Protein AF-A0AAJ7NF64-F1 (afdb_monomer)

InterPro domains:
  IPR002087 Anti-proliferative protein [PF07742] (1-116)
  IPR002087 Anti-proliferative protein [PR00310] (7-31)
  IPR002087 Anti-proliferative protein [PR00310] (32-61)
  IPR002087 Anti-proliferative protein [PR00310] (62-91)
  IPR002087 Anti-proliferative protein [PR00310] (92-121)
  IPR002087 Anti-proliferative protein [SM00099] (1-109)
  IPR033332 BTG family [PTHR22978] (1-142)
  IPR036054 BTG-like domain superfamily [G3DSA:3.90.640.90] (1-124)
  IPR036054 BTG-like domain superfamily [SSF160696] (1-117)

pLDDT: mean 84.75, std 19.53, range [39.59, 98.81]

Organism: NCBI:txid156304

Sequence (163 aa):
MRLEIVSAADFLVHLLRLQTGQLSERQLEMFKSS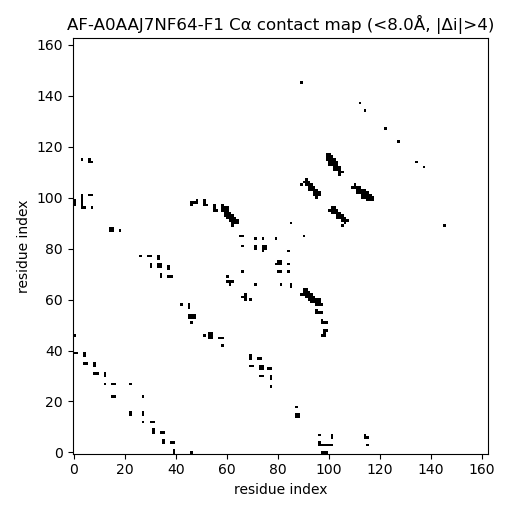LTEVLRHRYRDHWFPDRPNRGSGYRCIRINGKMDPVIAQAGANVGLLPTVLHSLFPSELTMWIDPAEVSYRIGENGSICVLYERTNEPEPEEQQQQQQQQQQQQFESCKDSLLLEHSQFSEQIAAFVSS

Structure (mmCIF, N/CA/C/O backbone):
data_AF-A0AAJ7NF64-F1
#
_entry.id   AF-A0AAJ7NF64-F1
#
loop_
_atom_site.group_PDB
_atom_site.id
_atom_site.type_symbol
_atom_site.label_atom_id
_atom_site.label_alt_id
_atom_site.label_comp_id
_atom_site.label_asym_id
_atom_site.label_entity_id
_atom_site.label_seq_id
_atom_site.pdbx_PDB_ins_code
_atom_site.Cartn_x
_atom_site.Cartn_y
_atom_site.Cartn_z
_atom_site.occupancy
_atom_site.B_iso_or_equiv
_atom_site.auth_seq_id
_atom_site.auth_comp_id
_atom_site.auth_asym_id
_atom_site.auth_atom_id
_atom_site.pdbx_PDB_model_num
ATOM 1 N N . MET A 1 1 ? 11.620 -5.396 -7.713 1.00 95.69 1 MET A N 1
ATOM 2 C CA . MET A 1 1 ? 10.481 -5.952 -6.951 1.00 95.69 1 MET A CA 1
ATOM 3 C C . MET A 1 1 ? 10.593 -5.716 -5.450 1.00 95.69 1 MET A C 1
ATOM 5 O O . MET A 1 1 ? 9.614 -5.287 -4.862 1.00 95.69 1 MET A O 1
ATOM 9 N N . ARG A 1 2 ? 11.727 -6.033 -4.794 1.00 96.81 2 ARG A N 1
ATOM 10 C CA . ARG A 1 2 ? 11.830 -5.931 -3.324 1.00 96.81 2 ARG A CA 1
ATOM 11 C C . ARG A 1 2 ? 11.581 -4.512 -2.802 1.00 96.81 2 ARG A C 1
ATOM 13 O O . ARG A 1 2 ? 10.795 -4.371 -1.878 1.00 96.81 2 ARG A O 1
ATOM 20 N N . LEU A 1 3 ? 12.261 -3.507 -3.357 1.00 97.44 3 LEU A N 1
ATOM 21 C CA . LEU A 1 3 ? 12.137 -2.123 -2.886 1.00 97.44 3 LEU A CA 1
ATOM 22 C C . LEU A 1 3 ? 10.717 -1.602 -3.110 1.00 97.44 3 LEU A C 1
ATOM 24 O O . LEU A 1 3 ? 10.118 -1.070 -2.191 1.00 97.44 3 LEU A O 1
ATOM 28 N N . GLU A 1 4 ? 10.149 -1.888 -4.278 1.00 98.56 4 GLU A N 1
ATOM 29 C CA . GLU A 1 4 ? 8.793 -1.504 -4.664 1.00 98.56 4 GLU A CA 1
ATOM 30 C C . GLU A 1 4 ? 7.742 -2.092 -3.701 1.00 98.56 4 GLU A C 1
ATOM 32 O O . GLU A 1 4 ? 6.881 -1.378 -3.194 1.00 98.56 4 GLU A O 1
ATOM 37 N N . ILE A 1 5 ? 7.851 -3.386 -3.370 1.00 98.62 5 ILE A N 1
ATOM 38 C CA . ILE A 1 5 ? 6.957 -4.032 -2.396 1.00 98.62 5 ILE A CA 1
ATOM 39 C C . ILE A 1 5 ? 7.124 -3.433 -0.996 1.00 98.62 5 ILE A C 1
ATOM 41 O O . ILE A 1 5 ? 6.126 -3.199 -0.319 1.00 98.62 5 ILE A O 1
ATOM 45 N N . VAL A 1 6 ? 8.363 -3.207 -0.547 1.00 98.06 6 VAL A N 1
ATOM 46 C CA . VAL A 1 6 ? 8.623 -2.661 0.793 1.00 98.06 6 VAL A CA 1
ATOM 47 C C . VAL A 1 6 ? 8.071 -1.242 0.909 1.00 98.06 6 VAL A C 1
ATOM 49 O O . VAL A 1 6 ? 7.350 -0.975 1.863 1.00 98.06 6 VAL A O 1
ATOM 52 N N . SER A 1 7 ? 8.313 -0.376 -0.081 1.00 98.19 7 SER A N 1
ATOM 53 C CA . SER A 1 7 ? 7.762 0.983 -0.123 1.00 98.19 7 SER A CA 1
ATOM 54 C C . SER A 1 7 ? 6.233 0.979 -0.065 1.00 98.19 7 SER A C 1
ATOM 56 O O . SER A 1 7 ? 5.647 1.701 0.740 1.00 98.19 7 SER A O 1
ATOM 58 N N . ALA A 1 8 ? 5.578 0.119 -0.852 1.00 98.69 8 ALA A N 1
ATOM 59 C CA . ALA A 1 8 ? 4.124 -0.032 -0.824 1.00 98.69 8 ALA A CA 1
ATOM 60 C C . ALA A 1 8 ? 3.605 -0.506 0.546 1.00 98.69 8 ALA A C 1
ATOM 62 O O . ALA A 1 8 ? 2.649 0.058 1.083 1.00 98.69 8 ALA A O 1
ATOM 63 N N . ALA A 1 9 ? 4.240 -1.526 1.133 1.00 98.62 9 ALA A N 1
ATOM 64 C CA . ALA A 1 9 ? 3.855 -2.055 2.439 1.00 98.62 9 ALA A CA 1
ATOM 65 C C . ALA A 1 9 ? 4.051 -1.019 3.556 1.00 98.62 9 ALA A C 1
ATOM 67 O O . ALA A 1 9 ? 3.185 -0.888 4.419 1.00 98.62 9 ALA A O 1
ATOM 68 N N . ASP A 1 10 ? 5.146 -0.258 3.518 1.00 98.25 10 ASP A N 1
ATOM 69 C CA . ASP A 1 10 ? 5.418 0.824 4.465 1.00 98.25 10 ASP A CA 1
ATOM 70 C C . ASP A 1 10 ? 4.372 1.933 4.391 1.00 98.25 10 ASP A C 1
ATOM 72 O O . ASP A 1 10 ? 3.862 2.362 5.425 1.00 98.25 10 ASP A O 1
ATOM 76 N N . PHE A 1 11 ? 3.987 2.347 3.184 1.00 98.56 11 PHE A N 1
ATOM 77 C CA . PHE A 1 11 ? 2.929 3.336 3.005 1.00 98.56 11 PHE A CA 1
ATOM 78 C C . PHE A 1 11 ? 1.578 2.840 3.532 1.00 98.56 11 PHE A C 1
ATOM 80 O O . PHE A 1 11 ? 0.901 3.556 4.267 1.00 98.56 11 PHE A O 1
ATOM 87 N N . LEU A 1 12 ? 1.193 1.597 3.229 1.00 98.50 12 LEU A N 1
ATOM 88 C CA . LEU A 1 12 ? -0.067 1.027 3.719 1.00 98.50 12 LEU A CA 1
ATOM 89 C C . LEU A 1 12 ? -0.085 0.900 5.251 1.00 98.50 12 LEU A C 1
ATOM 91 O O . LEU A 1 12 ? -1.091 1.206 5.886 1.00 98.50 12 LEU A O 1
ATOM 95 N N . VAL A 1 13 ? 1.033 0.501 5.860 1.00 98.00 13 VAL A N 1
ATOM 96 C CA . VAL A 1 13 ? 1.191 0.471 7.324 1.00 98.00 13 VAL A CA 1
ATOM 97 C C . VAL A 1 13 ? 1.140 1.875 7.911 1.00 98.00 13 VAL A C 1
ATOM 99 O O . VAL A 1 13 ? 0.552 2.072 8.972 1.00 98.00 13 VAL A O 1
ATOM 102 N N . HIS A 1 14 ? 1.720 2.860 7.227 1.00 96.75 14 HIS A N 1
ATOM 103 C CA . HIS A 1 14 ? 1.649 4.248 7.650 1.00 96.75 14 HIS A CA 1
ATOM 104 C C . HIS A 1 14 ? 0.201 4.758 7.660 1.00 96.75 14 HIS A C 1
ATOM 106 O O . HIS A 1 14 ? -0.205 5.354 8.654 1.00 96.75 14 HIS A O 1
ATOM 112 N N . LEU A 1 15 ? -0.604 4.463 6.630 1.00 96.38 15 LEU A N 1
ATOM 113 C CA . LEU A 1 15 ? -2.035 4.803 6.622 1.00 96.38 15 LEU A CA 1
ATOM 114 C C . LEU A 1 15 ? -2.773 4.204 7.828 1.00 96.38 15 LEU A C 1
ATOM 116 O O . LEU A 1 15 ? -3.542 4.900 8.486 1.00 96.38 15 LEU A O 1
ATOM 120 N N . LEU A 1 16 ? -2.491 2.941 8.166 1.00 96.00 16 LEU A N 1
ATOM 121 C CA . LEU A 1 16 ? -3.058 2.301 9.356 1.00 96.00 16 LEU A CA 1
ATOM 122 C C . LEU A 1 16 ? -2.581 2.956 10.659 1.00 96.00 16 LEU A C 1
ATOM 124 O O . LEU A 1 16 ? -3.360 3.088 11.598 1.00 96.00 16 LEU A O 1
ATOM 128 N N . ARG A 1 17 ? -1.316 3.390 10.721 1.00 94.94 17 ARG A N 1
ATOM 129 C CA . ARG A 1 17 ? -0.746 4.077 11.889 1.00 94.94 17 ARG A CA 1
ATOM 130 C C . ARG A 1 17 ? -1.394 5.444 12.135 1.00 94.94 17 ARG A C 1
ATOM 132 O O . ARG A 1 17 ? -1.520 5.843 13.290 1.00 94.94 17 ARG A O 1
ATOM 139 N N . LEU A 1 18 ? -1.822 6.148 11.082 1.00 92.56 18 LEU A N 1
ATOM 140 C CA . LEU A 1 18 ? -2.543 7.423 11.211 1.00 92.56 18 LEU A CA 1
ATOM 141 C C . LEU A 1 18 ? -3.896 7.266 11.927 1.00 92.56 18 LEU A C 1
ATOM 143 O O . LEU A 1 18 ? -4.370 8.216 12.549 1.00 92.56 18 LEU A O 1
ATOM 147 N N . GLN A 1 19 ? -4.487 6.067 11.912 1.00 89.38 19 GLN A N 1
ATOM 148 C CA . GLN A 1 19 ? -5.708 5.750 12.654 1.00 89.38 19 GLN A CA 1
ATOM 149 C C . GLN A 1 19 ? -5.383 5.483 14.129 1.00 89.38 19 GLN A C 1
ATOM 151 O O . GLN A 1 19 ? -5.276 4.342 14.593 1.00 89.38 19 GLN A O 1
ATOM 156 N N . THR A 1 20 ? -5.168 6.575 14.864 1.00 78.25 20 THR A N 1
ATOM 157 C CA . THR A 1 20 ? -4.660 6.544 16.242 1.00 78.25 20 THR A CA 1
ATOM 158 C C . THR A 1 20 ? -5.458 5.608 17.160 1.00 78.25 20 THR A C 1
ATOM 160 O O . THR A 1 20 ? -6.688 5.618 17.200 1.00 78.25 20 THR A O 1
ATOM 163 N N . GLY A 1 21 ? -4.734 4.768 17.907 1.00 80.44 21 GLY A N 1
ATOM 164 C CA . GLY A 1 21 ? -5.299 3.873 18.923 1.00 80.44 21 GLY A CA 1
ATOM 165 C C . GLY A 1 21 ? -5.963 2.591 18.406 1.00 80.44 21 GLY A C 1
ATOM 166 O O . GLY A 1 21 ? -6.392 1.786 19.229 1.00 80.44 21 GLY A O 1
ATOM 167 N N . GLN A 1 22 ? -6.030 2.365 17.089 1.00 91.19 22 GLN A N 1
ATOM 168 C CA . GLN A 1 22 ? -6.742 1.208 16.523 1.00 91.19 22 GLN A CA 1
ATOM 169 C C . GLN A 1 22 ? -5.883 -0.060 16.442 1.00 91.19 22 GLN A C 1
ATOM 171 O O . GLN A 1 22 ? -6.377 -1.158 16.693 1.00 91.19 22 GLN A O 1
ATOM 176 N N . LEU A 1 23 ? -4.591 0.075 16.121 1.00 95.00 23 LEU A N 1
ATOM 177 C CA . LEU A 1 23 ? -3.644 -1.039 16.016 1.00 95.00 23 LEU A CA 1
ATOM 178 C C . LEU A 1 23 ? -2.362 -0.739 16.801 1.00 95.00 23 LEU A C 1
ATOM 180 O O . LEU A 1 23 ? -1.851 0.377 16.783 1.00 95.00 23 LEU A O 1
ATOM 184 N N . SER A 1 24 ? -1.819 -1.752 17.476 1.00 96.12 24 SER A N 1
ATOM 185 C CA . SER A 1 24 ? -0.511 -1.659 18.139 1.00 96.12 24 SER A CA 1
ATOM 186 C C . SER A 1 24 ? 0.646 -1.731 17.137 1.00 96.12 24 SER A C 1
ATOM 188 O O . SER A 1 24 ? 0.531 -2.381 16.099 1.00 96.12 24 SER A O 1
ATOM 190 N N . GLU A 1 25 ? 1.812 -1.178 17.488 1.00 96.00 25 GLU A N 1
ATOM 191 C CA . GLU A 1 25 ? 3.028 -1.278 16.655 1.00 96.00 25 GLU A CA 1
ATOM 192 C C . GLU A 1 25 ? 3.407 -2.730 16.332 1.00 96.00 25 GLU A C 1
ATOM 194 O O . GLU A 1 25 ? 3.831 -3.043 15.223 1.00 96.00 25 GLU A O 1
ATOM 199 N N . ARG A 1 26 ? 3.164 -3.659 17.265 1.00 97.62 26 ARG A N 1
ATOM 200 C CA . ARG A 1 26 ? 3.365 -5.090 17.010 1.00 97.62 26 ARG A CA 1
ATOM 201 C C . ARG A 1 26 ? 2.420 -5.618 15.927 1.00 97.62 26 ARG A C 1
ATOM 203 O O . ARG A 1 26 ? 2.851 -6.403 15.090 1.00 97.62 26 ARG A O 1
ATOM 210 N N . GLN A 1 27 ? 1.143 -5.231 15.942 1.00 97.69 27 GLN A N 1
ATOM 211 C CA . GLN A 1 27 ? 0.187 -5.628 14.900 1.00 97.69 27 GLN A CA 1
ATOM 212 C C . GLN A 1 27 ? 0.553 -5.022 13.545 1.00 97.69 27 GLN A C 1
ATOM 214 O O . GLN A 1 27 ? 0.482 -5.730 12.544 1.00 97.69 27 GLN A O 1
ATOM 219 N N . LEU A 1 28 ? 0.988 -3.760 13.525 1.00 98.06 28 LEU A N 1
ATOM 220 C CA . LEU A 1 28 ? 1.458 -3.084 12.316 1.00 98.06 28 LEU A CA 1
ATOM 221 C C . LEU A 1 28 ? 2.672 -3.799 11.705 1.00 98.06 28 LEU A C 1
ATOM 223 O O . LEU A 1 28 ? 2.666 -4.083 10.509 1.00 98.06 28 LEU A O 1
ATOM 227 N N . GLU A 1 29 ? 3.662 -4.176 12.517 1.00 98.31 29 GLU A N 1
ATOM 228 C CA . GLU A 1 29 ? 4.849 -4.898 12.041 1.00 98.31 29 GLU A CA 1
ATOM 229 C C . GLU A 1 29 ? 4.510 -6.313 11.543 1.00 98.31 29 GLU A C 1
ATOM 231 O O . GLU A 1 29 ? 4.963 -6.738 10.477 1.00 98.31 29 GLU A O 1
ATOM 236 N N . MET A 1 30 ? 3.651 -7.044 12.266 1.00 98.62 30 MET A N 1
ATOM 237 C CA . MET A 1 30 ? 3.175 -8.356 11.810 1.00 98.62 30 MET A CA 1
ATOM 238 C C . MET A 1 30 ? 2.426 -8.239 10.477 1.00 98.62 30 MET A C 1
ATOM 240 O O . MET A 1 30 ? 2.683 -9.018 9.556 1.00 98.62 30 MET A O 1
ATOM 244 N N . PHE A 1 31 ? 1.534 -7.253 10.349 1.00 98.62 31 PHE A N 1
ATOM 245 C CA . PHE A 1 31 ? 0.803 -6.990 9.113 1.00 98.62 31 PHE A CA 1
ATOM 246 C C . PHE A 1 31 ? 1.748 -6.626 7.961 1.00 98.62 31 PHE A C 1
ATOM 248 O O . PHE A 1 31 ? 1.623 -7.210 6.886 1.00 98.62 31 PHE A O 1
ATOM 255 N N . LYS A 1 32 ? 2.735 -5.748 8.190 1.00 98.69 32 LYS A N 1
ATOM 256 C CA . LYS A 1 32 ? 3.766 -5.383 7.203 1.00 98.69 32 LYS A CA 1
ATOM 257 C C . LYS A 1 32 ? 4.489 -6.613 6.657 1.00 98.69 32 LYS A C 1
ATOM 259 O O . LYS A 1 32 ? 4.617 -6.778 5.440 1.00 98.69 32 LYS A O 1
ATOM 264 N N . SER A 1 33 ? 4.949 -7.477 7.560 1.00 98.75 33 SER A N 1
ATOM 265 C CA . SER A 1 33 ? 5.669 -8.706 7.220 1.00 98.75 33 SER A CA 1
ATOM 266 C C . SER A 1 33 ? 4.791 -9.661 6.403 1.00 98.75 33 SER A C 1
ATOM 268 O O . SER A 1 33 ? 5.190 -10.115 5.328 1.00 98.75 33 SER A O 1
ATOM 270 N N . SER A 1 34 ? 3.549 -9.878 6.848 1.00 98.81 34 SER A N 1
ATOM 271 C CA . SER A 1 34 ? 2.557 -10.694 6.140 1.00 98.81 34 SER A CA 1
ATOM 272 C C . SER A 1 34 ? 2.253 -10.154 4.737 1.00 98.81 34 SER A C 1
ATOM 274 O O . SER A 1 34 ? 2.324 -10.894 3.755 1.00 98.81 34 SER A O 1
ATOM 276 N N . LEU A 1 35 ? 1.984 -8.851 4.617 1.00 98.81 35 LEU A N 1
ATOM 277 C CA . LEU A 1 35 ? 1.675 -8.191 3.350 1.00 98.81 35 LEU A CA 1
ATOM 278 C C . LEU A 1 35 ? 2.834 -8.298 2.355 1.00 98.81 35 LEU A C 1
ATOM 280 O O . LEU A 1 35 ? 2.621 -8.640 1.191 1.00 98.81 35 LEU A O 1
ATOM 284 N N . THR A 1 36 ? 4.061 -8.074 2.826 1.00 98.75 36 THR A N 1
ATOM 285 C CA . THR A 1 36 ? 5.277 -8.208 2.013 1.00 98.75 36 THR A CA 1
ATOM 286 C C . THR A 1 36 ? 5.392 -9.610 1.414 1.00 98.75 36 THR A C 1
ATOM 288 O O . THR A 1 36 ? 5.676 -9.750 0.222 1.00 98.75 36 THR A O 1
ATOM 291 N N . GLU A 1 37 ? 5.135 -10.656 2.205 1.00 98.75 37 GLU A N 1
ATOM 292 C CA . GLU A 1 37 ? 5.226 -12.040 1.733 1.00 98.75 37 GLU A CA 1
ATOM 293 C C . GLU A 1 37 ? 4.101 -12.402 0.752 1.00 98.75 37 GLU A C 1
ATOM 295 O O . GLU A 1 37 ? 4.369 -13.008 -0.290 1.00 98.75 37 GLU A O 1
ATOM 300 N N . VAL A 1 38 ? 2.859 -11.976 1.023 1.00 98.81 38 VAL A N 1
ATOM 301 C CA . VAL A 1 38 ? 1.723 -12.199 0.110 1.00 98.81 38 VAL A CA 1
ATOM 302 C C . VAL A 1 38 ? 1.979 -11.531 -1.245 1.00 98.81 38 VAL A C 1
ATOM 304 O O . VAL A 1 38 ? 1.812 -12.174 -2.286 1.00 98.81 38 VAL A O 1
ATOM 307 N N . LEU A 1 39 ? 2.443 -10.277 -1.253 1.00 98.75 39 LEU A N 1
ATOM 308 C CA . LEU A 1 39 ? 2.792 -9.547 -2.477 1.00 98.75 39 LEU A CA 1
ATOM 309 C C . LEU A 1 39 ? 3.926 -10.239 -3.239 1.00 98.75 39 LEU A C 1
ATOM 311 O O . LEU A 1 39 ? 3.815 -10.481 -4.443 1.00 98.75 39 LEU A O 1
ATOM 315 N N . ARG A 1 40 ? 4.998 -10.624 -2.532 1.00 98.56 40 ARG A N 1
ATOM 316 C CA . ARG A 1 40 ? 6.157 -11.312 -3.120 1.00 98.56 40 ARG A CA 1
ATOM 317 C C . ARG A 1 40 ? 5.750 -12.612 -3.804 1.00 98.56 40 ARG A C 1
ATOM 319 O O . ARG A 1 40 ? 6.248 -12.913 -4.889 1.00 98.56 40 ARG A O 1
ATOM 326 N N . HIS A 1 41 ? 4.862 -13.384 -3.181 1.00 98.50 41 HIS A N 1
ATOM 327 C CA . HIS A 1 41 ? 4.350 -14.614 -3.771 1.00 98.50 41 HIS A CA 1
ATOM 328 C C . HIS A 1 41 ? 3.466 -14.322 -4.986 1.00 98.50 41 HIS A C 1
ATOM 330 O O . HIS A 1 41 ? 3.680 -14.896 -6.054 1.00 98.50 41 HIS A O 1
ATOM 336 N N . ARG A 1 42 ? 2.510 -13.396 -4.849 1.00 98.31 42 ARG A N 1
ATOM 337 C CA . ARG A 1 42 ? 1.529 -13.087 -5.893 1.00 98.31 42 ARG A CA 1
ATOM 338 C C . ARG A 1 42 ? 2.165 -12.532 -7.168 1.00 98.31 42 ARG A C 1
ATOM 340 O O . ARG A 1 42 ? 1.670 -12.822 -8.258 1.00 98.31 42 ARG A O 1
ATOM 347 N N . TYR A 1 43 ? 3.232 -11.740 -7.045 1.00 98.50 43 TYR A N 1
ATOM 348 C CA . TYR A 1 43 ? 3.840 -11.029 -8.177 1.00 98.50 43 TYR A CA 1
ATOM 349 C C . TYR A 1 43 ? 4.923 -11.823 -8.902 1.00 98.50 43 TYR A C 1
ATOM 351 O O . TYR A 1 43 ? 5.326 -11.408 -9.984 1.00 98.50 43 TYR A O 1
ATOM 359 N N . ARG A 1 44 ? 5.356 -12.970 -8.359 1.00 97.44 44 ARG A N 1
ATOM 360 C CA . ARG A 1 44 ? 6.486 -13.768 -8.864 1.00 97.44 44 ARG A CA 1
ATOM 361 C C . ARG A 1 44 ? 6.473 -13.970 -10.383 1.00 97.44 44 ARG A C 1
ATOM 363 O O . ARG A 1 44 ? 7.462 -13.659 -11.034 1.00 97.44 44 ARG A O 1
ATOM 370 N N . ASP A 1 45 ? 5.347 -14.424 -10.931 1.00 97.88 45 ASP A N 1
ATOM 371 C CA . ASP A 1 45 ? 5.208 -14.734 -12.365 1.00 97.88 45 ASP A CA 1
ATOM 372 C C . ASP A 1 45 ? 4.572 -13.587 -13.172 1.00 97.88 45 ASP A C 1
ATOM 374 O O . ASP A 1 45 ? 4.289 -13.709 -14.363 1.00 97.88 45 ASP A O 1
ATOM 378 N N . HIS A 1 46 ? 4.344 -12.452 -12.512 1.00 98.38 46 HIS A N 1
ATOM 379 C CA . HIS A 1 46 ? 3.691 -11.272 -13.067 1.00 98.38 46 HIS A CA 1
ATOM 380 C C . HIS A 1 46 ? 4.569 -10.031 -12.906 1.00 98.38 46 HIS A C 1
ATOM 382 O O . HIS A 1 46 ? 4.040 -8.930 -12.810 1.00 98.38 46 HIS A O 1
ATOM 388 N N . TRP A 1 47 ? 5.895 -10.184 -12.861 1.00 98.50 47 TRP A N 1
ATOM 389 C CA . TRP A 1 47 ? 6.850 -9.085 -12.723 1.00 98.50 47 TRP A CA 1
ATOM 390 C C . TRP A 1 47 ? 7.757 -9.012 -13.954 1.00 98.50 47 TRP A C 1
ATOM 392 O O . TRP A 1 47 ? 8.575 -9.901 -14.177 1.00 98.50 47 TRP A O 1
ATOM 402 N N . PHE A 1 48 ? 7.625 -7.952 -14.757 1.00 98.00 48 PHE A N 1
ATOM 403 C CA . PHE A 1 48 ? 8.330 -7.814 -16.040 1.00 98.00 48 PHE A CA 1
ATOM 404 C C . PHE A 1 48 ? 9.151 -6.513 -16.074 1.00 98.00 48 PHE A C 1
ATOM 406 O O . PHE A 1 48 ? 8.636 -5.501 -16.543 1.00 98.00 48 PHE A O 1
ATOM 413 N N . PRO A 1 49 ? 10.411 -6.506 -15.591 1.00 96.50 49 PRO A N 1
ATOM 414 C CA . PRO A 1 49 ? 11.239 -5.296 -15.542 1.00 96.50 49 PRO A CA 1
ATOM 415 C C . PRO A 1 49 ? 11.389 -4.577 -16.886 1.00 96.50 49 PRO A C 1
ATOM 417 O O . PRO A 1 49 ? 11.304 -3.357 -16.928 1.00 96.50 49 PRO A O 1
ATOM 420 N N . ASP A 1 50 ? 11.514 -5.327 -17.983 1.00 96.88 50 ASP A N 1
ATOM 421 C CA . ASP A 1 50 ? 11.672 -4.755 -19.329 1.00 96.88 50 ASP A CA 1
ATOM 422 C C . ASP A 1 50 ? 10.366 -4.180 -19.904 1.00 96.88 50 ASP A C 1
ATOM 424 O O . ASP A 1 50 ? 10.364 -3.515 -20.938 1.00 96.88 50 ASP A O 1
ATOM 428 N N . ARG A 1 51 ? 9.221 -4.485 -19.278 1.00 97.31 51 ARG A N 1
ATOM 429 C CA . ARG A 1 51 ? 7.894 -3.991 -19.671 1.00 97.31 51 ARG A CA 1
ATOM 430 C C . ARG A 1 51 ? 7.078 -3.669 -18.413 1.00 97.31 51 ARG A C 1
ATOM 432 O O . ARG A 1 51 ? 6.143 -4.422 -18.125 1.00 97.31 51 ARG A O 1
ATOM 439 N N . PRO A 1 52 ? 7.387 -2.580 -17.681 1.00 97.12 52 PRO A N 1
ATOM 440 C CA . PRO A 1 52 ? 6.794 -2.302 -16.369 1.00 97.12 52 PRO A CA 1
ATOM 441 C C . PRO A 1 52 ? 5.262 -2.347 -16.358 1.00 97.12 52 PRO A C 1
ATOM 443 O O . PRO A 1 52 ? 4.661 -3.008 -15.513 1.00 97.12 52 PRO A O 1
ATOM 446 N N . ASN A 1 53 ? 4.629 -1.786 -17.391 1.00 96.75 53 ASN A N 1
ATOM 447 C CA . ASN A 1 53 ? 3.169 -1.743 -17.530 1.00 96.75 53 ASN A CA 1
ATOM 448 C C . ASN A 1 53 ? 2.523 -3.128 -17.737 1.00 96.75 53 ASN A C 1
ATOM 450 O O . ASN A 1 53 ? 1.327 -3.311 -17.490 1.00 96.75 53 ASN A O 1
ATOM 454 N N . ARG A 1 54 ? 3.280 -4.141 -18.184 1.00 98.19 54 ARG A N 1
ATOM 455 C CA . ARG A 1 54 ? 2.749 -5.497 -18.368 1.00 98.19 54 ARG A CA 1
ATOM 456 C C . ARG A 1 54 ? 2.384 -6.073 -17.002 1.00 98.19 54 ARG A C 1
ATOM 458 O O . ARG A 1 54 ? 3.239 -6.247 -16.140 1.00 98.19 54 ARG A O 1
ATOM 465 N N . GLY A 1 55 ? 1.109 -6.407 -16.820 1.00 98.25 55 GLY A N 1
ATOM 466 C CA . GLY A 1 55 ? 0.603 -6.965 -15.565 1.00 98.25 55 GLY A CA 1
ATOM 467 C C . GLY A 1 55 ? 0.354 -5.939 -14.454 1.00 98.25 55 GLY A C 1
ATOM 468 O O . GLY A 1 55 ? -0.010 -6.360 -13.362 1.00 98.25 55 GLY A O 1
ATOM 469 N N . SER A 1 56 ? 0.483 -4.631 -14.715 1.00 98.50 56 SER A N 1
ATOM 470 C CA . SER A 1 56 ? 0.224 -3.582 -13.712 1.00 98.50 56 SER A CA 1
ATOM 471 C C . SER A 1 56 ? -1.179 -3.704 -13.100 1.00 98.50 56 SER A C 1
ATOM 473 O O . SER A 1 56 ? -1.321 -3.797 -11.887 1.00 98.50 56 SER A O 1
ATOM 475 N N . GLY A 1 57 ? -2.220 -3.908 -13.919 1.00 98.38 57 GLY A N 1
ATOM 476 C CA . GLY A 1 57 ? -3.584 -4.137 -13.415 1.00 98.38 57 GLY A CA 1
ATOM 477 C C . GLY A 1 57 ? -3.748 -5.377 -12.518 1.00 98.38 57 GLY A C 1
ATOM 478 O O . GLY A 1 57 ? -4.596 -5.378 -11.636 1.00 98.38 57 GLY A O 1
ATOM 479 N N . TYR A 1 58 ? -2.926 -6.420 -12.694 1.00 98.62 58 TYR A N 1
ATOM 480 C CA . TYR A 1 58 ? -2.934 -7.604 -11.820 1.00 98.62 58 TYR A CA 1
ATOM 481 C C . TYR A 1 58 ? -2.245 -7.339 -10.470 1.00 98.62 58 TYR A C 1
ATOM 483 O O . TYR A 1 58 ? -2.632 -7.928 -9.456 1.00 98.62 58 TYR A O 1
ATOM 491 N N . ARG A 1 59 ? -1.217 -6.479 -10.477 1.00 98.75 59 ARG A N 1
ATOM 492 C CA . ARG A 1 59 ? -0.459 -6.029 -9.298 1.00 98.75 59 ARG A CA 1
ATOM 493 C C . ARG A 1 59 ? -1.073 -4.802 -8.617 1.00 98.75 59 ARG A C 1
ATOM 495 O O . ARG A 1 59 ? -0.576 -4.359 -7.588 1.00 98.75 59 ARG A O 1
ATOM 502 N N . CYS A 1 60 ? -2.119 -4.229 -9.197 1.00 98.56 60 CYS A N 1
ATOM 503 C CA . CYS A 1 60 ? -2.826 -3.108 -8.611 1.00 98.56 60 CYS A CA 1
ATOM 504 C C . CYS A 1 60 ? -3.494 -3.554 -7.308 1.00 98.56 60 CYS A C 1
ATOM 506 O O . CYS A 1 60 ? -4.199 -4.563 -7.291 1.00 98.56 60 CYS A O 1
ATOM 508 N N . ILE A 1 61 ? -3.303 -2.775 -6.248 1.00 98.56 61 ILE A N 1
ATOM 509 C CA . ILE A 1 61 ? -4.084 -2.873 -5.015 1.00 98.56 61 ILE A CA 1
ATOM 510 C C . ILE A 1 61 ? -5.220 -1.8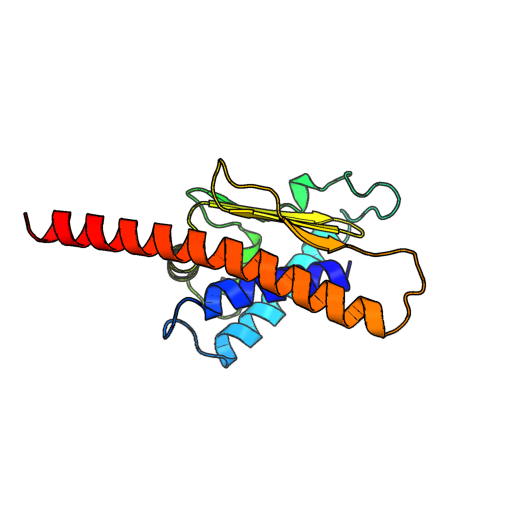64 -5.127 1.00 98.56 61 ILE A C 1
ATOM 512 O O . ILE A 1 61 ? -4.967 -0.687 -5.406 1.00 98.56 61 ILE A O 1
ATOM 516 N N . ARG A 1 62 ? -6.467 -2.298 -4.925 1.00 98.06 62 ARG A N 1
ATOM 517 C CA . ARG A 1 62 ? -7.626 -1.399 -5.004 1.00 98.06 62 ARG A CA 1
ATOM 518 C C . ARG A 1 62 ? -8.612 -1.614 -3.863 1.00 98.06 62 ARG A C 1
ATOM 520 O O . ARG A 1 62 ? -9.150 -2.703 -3.690 1.00 98.06 62 ARG A O 1
ATOM 527 N N . ILE A 1 63 ? -8.912 -0.526 -3.163 1.00 97.12 63 ILE A N 1
ATOM 528 C CA . ILE A 1 63 ? -10.010 -0.407 -2.206 1.00 97.12 63 ILE A CA 1
ATOM 529 C C . ILE A 1 63 ? -11.024 0.560 -2.821 1.00 97.12 63 ILE A C 1
ATOM 531 O O . ILE A 1 63 ? -10.687 1.703 -3.112 1.00 97.12 63 ILE A O 1
ATOM 535 N N . ASN A 1 64 ? -12.230 0.073 -3.110 1.00 94.19 64 ASN A N 1
ATOM 536 C CA . ASN A 1 64 ? -13.376 0.882 -3.551 1.00 94.19 64 ASN A CA 1
ATOM 537 C C . ASN A 1 64 ? -14.647 0.068 -3.272 1.00 94.19 64 ASN A C 1
ATOM 539 O O . ASN A 1 64 ? -14.913 -0.931 -3.950 1.00 94.19 64 ASN A O 1
ATOM 543 N N . GLY A 1 65 ? -15.352 0.412 -2.191 1.00 89.00 65 GLY A N 1
ATOM 544 C CA . GLY A 1 65 ? -16.522 -0.315 -1.672 1.00 89.00 65 GLY A CA 1
ATOM 545 C C . GLY A 1 65 ? -16.251 -1.747 -1.175 1.00 89.00 65 GLY A C 1
ATOM 546 O O . GLY A 1 65 ? -17.081 -2.330 -0.478 1.00 89.00 65 GLY A O 1
ATOM 547 N N . LYS A 1 66 ? -15.106 -2.335 -1.537 1.00 93.19 66 LYS A N 1
ATOM 548 C CA . LYS A 1 66 ? -14.619 -3.654 -1.131 1.00 93.19 66 LYS A CA 1
ATOM 549 C C . LYS A 1 66 ? -13.122 -3.589 -0.859 1.00 93.19 66 LYS A C 1
ATOM 551 O O . LYS A 1 66 ? -12.395 -2.868 -1.540 1.00 93.19 66 LYS A O 1
ATOM 556 N N . MET A 1 67 ? -12.679 -4.398 0.102 1.00 96.12 67 MET A N 1
ATOM 557 C CA . MET A 1 67 ? -11.265 -4.555 0.437 1.00 96.12 67 MET A CA 1
ATOM 558 C C . MET A 1 67 ? -10.529 -5.337 -0.651 1.00 96.12 67 MET A C 1
ATOM 560 O O . MET A 1 67 ? -11.046 -6.339 -1.153 1.00 96.12 67 MET A O 1
ATOM 564 N N . ASP A 1 68 ? -9.297 -4.925 -0.946 1.00 98.00 68 ASP A N 1
ATOM 565 C CA . ASP A 1 68 ? -8.414 -5.684 -1.821 1.00 98.00 68 ASP A CA 1
ATOM 566 C C . ASP A 1 68 ? -8.132 -7.086 -1.229 1.00 98.00 68 ASP A C 1
ATOM 568 O O . ASP A 1 68 ? -7.766 -7.190 -0.050 1.00 98.00 68 ASP A O 1
ATOM 572 N N . PRO A 1 69 ? -8.262 -8.180 -2.003 1.00 97.44 69 PRO A N 1
ATOM 573 C CA . PRO A 1 69 ? -8.021 -9.534 -1.504 1.00 97.44 69 PRO A CA 1
ATOM 574 C C . PRO A 1 69 ? -6.619 -9.755 -0.925 1.00 97.44 69 PRO A C 1
ATOM 576 O O . PRO A 1 69 ? -6.464 -10.555 -0.004 1.00 97.44 69 PRO A O 1
ATOM 579 N N . VAL A 1 70 ? -5.598 -9.057 -1.433 1.00 98.19 70 VAL A N 1
ATOM 580 C CA . VAL A 1 70 ? -4.222 -9.148 -0.924 1.00 98.19 70 VAL A CA 1
ATOM 581 C C . VAL A 1 70 ? -4.125 -8.546 0.471 1.00 98.19 70 VAL A C 1
ATOM 583 O O . VAL A 1 70 ? -3.565 -9.179 1.367 1.00 98.19 70 VAL A O 1
ATOM 586 N N . ILE A 1 71 ? -4.715 -7.364 0.678 1.00 98.25 71 ILE A N 1
ATOM 587 C CA . ILE A 1 71 ? -4.766 -6.716 1.996 1.00 98.25 71 ILE A CA 1
ATOM 588 C C . ILE A 1 71 ? -5.574 -7.574 2.973 1.00 98.25 71 ILE A C 1
ATOM 590 O O . ILE A 1 71 ? -5.123 -7.825 4.093 1.00 98.25 71 ILE A O 1
ATOM 594 N N . ALA A 1 72 ? -6.738 -8.072 2.545 1.00 97.94 72 ALA A N 1
ATOM 595 C CA . ALA A 1 72 ? -7.585 -8.927 3.372 1.00 97.94 72 ALA A CA 1
ATOM 596 C C . ALA A 1 72 ? -6.859 -10.216 3.794 1.00 97.94 72 ALA A C 1
ATOM 598 O O . ALA A 1 72 ? -6.892 -10.577 4.971 1.00 97.94 72 ALA A O 1
ATOM 599 N N . GLN A 1 73 ? -6.160 -10.878 2.866 1.00 98.44 73 GLN A N 1
ATOM 600 C CA . GLN A 1 73 ? -5.376 -12.078 3.162 1.00 98.44 73 GLN A CA 1
ATOM 601 C C . GLN A 1 73 ? -4.223 -11.779 4.126 1.00 98.44 73 GLN A C 1
ATOM 603 O O . GLN A 1 73 ? -4.014 -12.522 5.086 1.00 98.44 73 GLN A O 1
ATOM 608 N N . ALA A 1 74 ? -3.485 -10.691 3.891 1.00 98.56 74 ALA A N 1
ATOM 609 C CA . ALA A 1 74 ? -2.376 -10.292 4.749 1.00 98.56 74 ALA A CA 1
ATOM 610 C C . ALA A 1 74 ? -2.839 -10.016 6.186 1.00 98.56 74 ALA A C 1
ATOM 612 O O . ALA A 1 74 ? -2.178 -10.452 7.130 1.00 98.56 74 ALA A O 1
ATOM 613 N N . GLY A 1 75 ? -3.991 -9.355 6.338 1.00 98.31 75 GLY A N 1
ATOM 614 C CA . GLY A 1 75 ? -4.655 -9.119 7.618 1.00 98.31 75 GLY A CA 1
ATOM 615 C C . GLY A 1 75 ? -5.083 -10.405 8.314 1.00 98.31 75 GLY A C 1
ATOM 616 O O . GLY A 1 75 ? -4.739 -10.619 9.477 1.00 98.31 75 GLY A O 1
ATOM 617 N N . ALA A 1 76 ? -5.768 -11.292 7.591 1.00 98.25 76 ALA A N 1
ATOM 618 C CA . ALA A 1 76 ? -6.256 -12.558 8.130 1.00 98.25 76 ALA A CA 1
ATOM 619 C C . ALA A 1 76 ? -5.119 -13.434 8.686 1.00 98.25 76 ALA A C 1
ATOM 621 O O . ALA A 1 76 ? -5.257 -13.995 9.773 1.00 98.25 76 ALA A O 1
ATOM 622 N N . ASN A 1 77 ? -3.970 -13.484 8.002 1.00 98.50 77 ASN A N 1
ATOM 623 C CA . ASN A 1 77 ? -2.784 -14.230 8.448 1.00 98.50 77 ASN A CA 1
ATOM 624 C C . ASN A 1 77 ? -2.263 -13.797 9.829 1.00 98.50 77 ASN A C 1
ATOM 626 O O . ASN A 1 77 ? -1.588 -14.576 10.498 1.00 98.50 77 ASN A O 1
ATOM 630 N N . VAL A 1 78 ? -2.544 -12.558 10.244 1.00 98.19 78 VAL A N 1
ATOM 631 C CA . VAL A 1 78 ? -2.084 -11.982 11.518 1.00 98.19 78 VAL A CA 1
ATOM 632 C C . VAL A 1 78 ? -3.238 -11.682 12.479 1.00 98.19 78 VAL A C 1
ATOM 634 O O . VAL A 1 78 ? -3.057 -10.972 13.466 1.00 98.19 78 VAL A O 1
ATOM 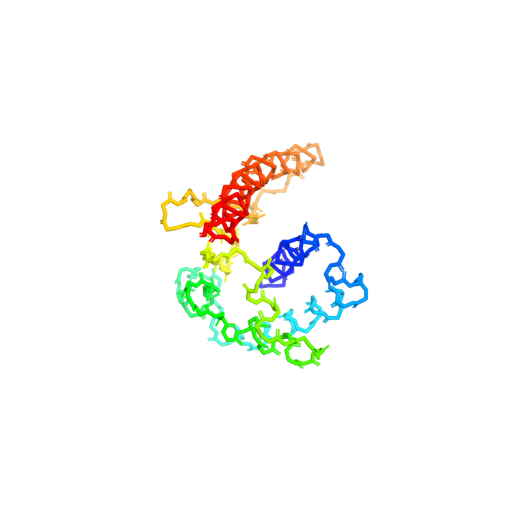637 N N . GLY A 1 79 ? -4.426 -12.233 12.206 1.00 97.69 79 GLY A N 1
ATOM 638 C CA . GLY A 1 79 ? -5.602 -12.109 13.067 1.00 97.69 79 GLY A CA 1
ATOM 639 C C . GLY A 1 79 ? -6.329 -10.763 12.985 1.00 97.69 79 GLY A C 1
ATOM 640 O O . GLY A 1 79 ? -7.108 -10.449 13.882 1.00 97.69 79 GLY A O 1
ATOM 641 N N . LEU A 1 80 ? -6.102 -9.962 11.939 1.00 96.69 80 LEU A N 1
ATOM 642 C CA . LEU A 1 80 ? -6.852 -8.727 11.696 1.00 96.69 80 LEU A CA 1
ATOM 643 C C . LEU A 1 80 ? -8.089 -9.014 10.844 1.00 96.69 80 LEU A C 1
ATOM 645 O O . LEU A 1 80 ? -8.001 -9.599 9.764 1.00 96.69 80 LEU A O 1
ATOM 649 N N . LEU A 1 81 ? -9.252 -8.574 11.326 1.00 93.12 81 LEU A N 1
ATOM 650 C CA . LEU A 1 81 ? -10.509 -8.742 10.606 1.00 93.12 81 LEU A CA 1
ATOM 651 C C . LEU A 1 81 ? -10.549 -7.829 9.368 1.00 93.12 81 LEU A C 1
ATOM 653 O O . LEU A 1 81 ? -10.253 -6.636 9.487 1.00 93.12 81 LEU A O 1
ATOM 657 N N . PRO A 1 82 ? -10.989 -8.331 8.197 1.00 89.38 82 PRO A N 1
ATOM 658 C CA . PRO A 1 82 ? -11.112 -7.511 6.992 1.00 89.38 82 PRO A CA 1
ATOM 659 C C . PRO A 1 82 ? -12.014 -6.284 7.169 1.00 89.38 82 PRO A C 1
ATOM 661 O O . PRO A 1 82 ? -11.736 -5.238 6.594 1.00 89.38 82 PRO A O 1
ATOM 664 N N . THR A 1 83 ? -13.067 -6.390 7.985 1.00 90.88 83 THR A N 1
ATOM 665 C CA . THR A 1 83 ? -13.974 -5.275 8.307 1.00 90.88 83 THR A CA 1
ATOM 666 C C . THR A 1 83 ? -13.273 -4.164 9.082 1.00 90.88 83 THR A C 1
ATOM 668 O O . THR A 1 83 ? -13.471 -2.994 8.771 1.00 90.88 83 THR A O 1
ATOM 671 N N . VAL A 1 84 ? -12.410 -4.524 10.039 1.00 91.88 84 VAL A N 1
ATOM 672 C CA . VAL A 1 84 ? -11.585 -3.562 10.780 1.00 91.88 84 VAL A CA 1
ATOM 673 C C . VAL A 1 84 ? -10.625 -2.876 9.818 1.00 91.88 84 VAL A C 1
ATOM 675 O O . VAL A 1 84 ? -10.649 -1.656 9.722 1.00 91.88 84 VAL A O 1
ATOM 678 N N . LEU A 1 85 ? -9.864 -3.629 9.018 1.00 93.81 85 LEU A N 1
ATOM 679 C CA . LEU A 1 85 ? -8.965 -3.034 8.019 1.00 93.81 85 LEU A CA 1
ATOM 680 C C . LEU A 1 85 ? -9.702 -2.097 7.052 1.00 93.81 85 LEU A C 1
ATOM 682 O O . LEU A 1 85 ? -9.203 -1.019 6.753 1.00 93.81 85 LEU A O 1
ATOM 686 N N . HIS A 1 86 ? -10.906 -2.465 6.610 1.00 93.94 86 HIS A N 1
ATOM 687 C CA . HIS A 1 86 ? -11.713 -1.624 5.725 1.00 93.94 86 HIS A CA 1
ATOM 688 C C . HIS A 1 86 ? -12.171 -0.319 6.376 1.00 93.94 86 HIS A C 1
ATOM 690 O O . HIS A 1 86 ? -12.303 0.675 5.677 1.00 93.94 86 HIS A O 1
ATOM 696 N N . SER A 1 87 ? -12.396 -0.295 7.691 1.00 93.69 87 SER A N 1
ATOM 697 C CA . SER A 1 87 ? -12.689 0.955 8.408 1.00 93.69 87 SER A CA 1
ATOM 698 C C . SER A 1 87 ? -11.464 1.848 8.634 1.00 93.69 87 SER A C 1
ATOM 700 O O . SER A 1 87 ? -11.631 3.026 8.926 1.00 93.69 87 SER A O 1
ATOM 702 N N . LEU A 1 88 ? -10.249 1.298 8.517 1.00 95.69 88 LEU A N 1
ATOM 703 C CA . LEU A 1 88 ? -8.999 2.013 8.797 1.00 95.69 88 LEU A CA 1
ATOM 704 C C . LEU A 1 88 ? -8.314 2.564 7.540 1.00 95.69 88 LEU A C 1
ATOM 706 O O . LEU A 1 88 ? -7.549 3.522 7.629 1.00 95.69 88 LEU A O 1
ATOM 710 N N . PHE A 1 89 ? -8.545 1.951 6.381 1.00 96.50 89 PHE A N 1
ATOM 711 C CA . PHE A 1 89 ? -8.050 2.463 5.106 1.00 96.50 89 PHE A CA 1
ATOM 712 C C . PHE A 1 89 ? -9.000 3.514 4.510 1.00 96.50 89 PHE A C 1
ATOM 714 O O . PHE A 1 89 ? -10.198 3.482 4.796 1.00 96.50 89 PHE A O 1
ATOM 721 N N . PRO A 1 90 ? -8.498 4.400 3.625 1.00 94.75 90 PRO A N 1
ATOM 722 C CA . PRO A 1 90 ? -9.354 5.255 2.808 1.00 94.75 90 PRO A CA 1
ATOM 723 C C . PRO A 1 90 ? -10.396 4.428 2.045 1.00 94.75 90 PRO A C 1
ATOM 725 O O . PRO A 1 90 ? -10.089 3.338 1.550 1.00 94.75 90 PRO A O 1
ATOM 728 N N . SER A 1 91 ? -11.615 4.959 1.920 1.00 92.75 91 SER A N 1
ATOM 729 C CA . SER A 1 91 ? -12.723 4.311 1.198 1.00 92.75 91 SER A CA 1
ATOM 730 C C . SER A 1 91 ? -12.390 4.053 -0.274 1.00 92.75 91 SER A C 1
ATOM 732 O O . SER A 1 91 ? -12.860 3.070 -0.856 1.00 92.75 91 SER A O 1
ATOM 734 N N . GLU A 1 92 ? -11.555 4.919 -0.849 1.00 96.56 92 GLU A N 1
ATOM 735 C CA . GLU A 1 92 ? -11.090 4.866 -2.226 1.00 96.56 92 GLU A CA 1
ATOM 736 C C . GLU A 1 92 ? -9.569 5.007 -2.281 1.00 96.56 92 GLU A C 1
ATOM 738 O O . GLU A 1 92 ? -9.013 6.096 -2.151 1.00 96.56 92 GLU A O 1
ATOM 743 N N . LEU A 1 93 ? -8.884 3.889 -2.506 1.00 97.88 93 LEU A N 1
ATOM 744 C CA . LEU A 1 93 ? -7.440 3.828 -2.702 1.00 97.88 93 LEU A CA 1
ATOM 745 C C . LEU A 1 93 ? -7.145 2.961 -3.921 1.00 97.88 93 LEU A C 1
ATOM 747 O O . LEU A 1 93 ? -7.655 1.850 -4.058 1.00 97.88 93 LEU A O 1
ATOM 751 N N . THR A 1 94 ? -6.292 3.451 -4.809 1.00 98.56 94 THR A N 1
ATOM 752 C CA . THR A 1 94 ? -5.708 2.658 -5.894 1.00 98.56 94 THR A CA 1
ATOM 753 C C . THR A 1 94 ? -4.198 2.814 -5.833 1.00 98.56 94 THR A C 1
ATOM 755 O O . THR A 1 94 ? -3.711 3.936 -5.779 1.00 98.56 94 THR A O 1
ATOM 758 N N . MET A 1 95 ? -3.457 1.711 -5.824 1.00 98.75 95 MET A N 1
ATOM 759 C CA . MET A 1 95 ? -1.997 1.717 -5.807 1.00 98.75 95 MET A CA 1
ATOM 760 C C . MET A 1 95 ? -1.456 0.772 -6.875 1.00 98.75 95 MET A C 1
ATOM 762 O O . MET A 1 95 ? -1.857 -0.391 -6.946 1.00 98.75 95 MET A O 1
ATOM 766 N N . TRP A 1 96 ? -0.509 1.268 -7.663 1.00 98.81 96 TRP A N 1
ATOM 767 C CA . TRP A 1 96 ? 0.230 0.516 -8.668 1.00 98.81 96 TRP A CA 1
ATOM 768 C C . TRP A 1 96 ? 1.622 0.203 -8.132 1.00 98.81 96 TRP A C 1
ATOM 770 O O . TRP A 1 96 ? 2.340 1.092 -7.683 1.00 98.81 96 TRP A O 1
ATOM 780 N N . ILE A 1 97 ? 1.983 -1.080 -8.142 1.00 98.75 97 ILE A N 1
ATOM 781 C CA . ILE A 1 97 ? 3.285 -1.570 -7.683 1.00 9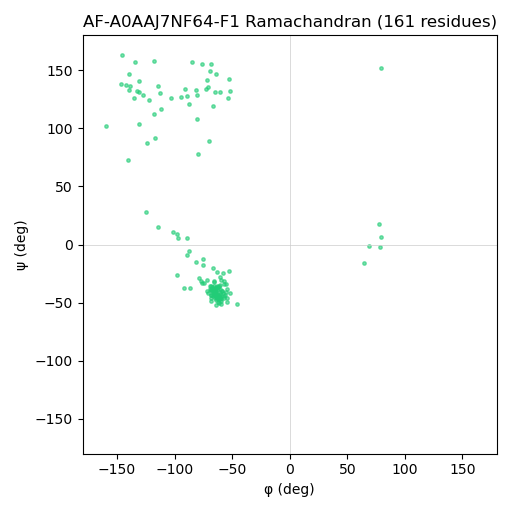8.75 97 ILE A CA 1
ATOM 782 C C . ILE A 1 97 ? 3.965 -2.197 -8.893 1.00 98.75 97 ILE A C 1
ATOM 784 O O . ILE A 1 97 ? 3.771 -3.382 -9.197 1.00 98.75 97 ILE A O 1
ATOM 788 N N . ASP A 1 98 ? 4.739 -1.387 -9.601 1.00 98.62 98 ASP A N 1
ATOM 789 C CA . ASP A 1 98 ? 5.298 -1.716 -10.903 1.00 98.62 98 ASP A CA 1
ATOM 790 C C . ASP A 1 98 ? 6.833 -1.727 -10.853 1.00 98.62 98 ASP A C 1
ATOM 792 O O . ASP A 1 98 ? 7.452 -1.177 -9.942 1.00 98.62 98 ASP A O 1
ATOM 796 N N . PRO A 1 99 ? 7.515 -2.424 -11.777 1.00 98.38 99 PRO A N 1
ATOM 797 C CA . PRO A 1 99 ? 8.964 -2.342 -11.857 1.00 98.38 99 PRO A CA 1
ATOM 798 C C . PRO A 1 99 ? 9.441 -0.897 -11.969 1.00 98.38 99 PRO A C 1
ATOM 800 O O . PRO A 1 99 ? 9.034 -0.199 -12.888 1.00 98.38 99 PRO A O 1
ATOM 803 N N . ALA A 1 100 ? 10.342 -0.507 -11.061 1.00 96.69 100 ALA A N 1
ATOM 804 C CA . ALA A 1 100 ? 10.914 0.837 -10.965 1.00 96.69 100 ALA A CA 1
ATOM 805 C C . ALA A 1 100 ? 9.962 1.959 -10.509 1.00 96.69 100 ALA A C 1
ATOM 807 O O . ALA A 1 100 ? 10.459 3.060 -10.311 1.00 96.69 100 ALA A O 1
ATOM 808 N N . GLU A 1 101 ? 8.677 1.702 -10.245 1.00 98.00 101 GLU A N 1
ATOM 809 C CA . GLU A 1 101 ? 7.748 2.738 -9.776 1.00 98.00 101 GLU A CA 1
ATOM 810 C C . GLU A 1 101 ? 6.685 2.173 -8.819 1.00 98.00 101 GLU A C 1
ATOM 812 O O . GLU A 1 101 ? 6.111 1.107 -9.042 1.00 98.00 101 GLU A O 1
ATOM 817 N N . VAL A 1 102 ? 6.390 2.910 -7.751 1.00 98.56 102 VAL A N 1
ATOM 818 C CA . VAL A 1 102 ? 5.170 2.732 -6.963 1.00 98.56 102 VAL A CA 1
ATOM 819 C C . VAL A 1 102 ? 4.436 4.055 -6.956 1.00 98.56 102 VAL A C 1
ATOM 821 O O . VAL A 1 102 ? 4.990 5.066 -6.529 1.00 98.56 102 VAL A O 1
ATOM 824 N N . SER A 1 103 ? 3.183 4.043 -7.381 1.00 98.50 103 SER A N 1
ATOM 825 C CA . SER A 1 103 ? 2.327 5.223 -7.402 1.00 98.50 103 SER A CA 1
ATOM 826 C C . SER A 1 103 ? 0.953 4.894 -6.839 1.00 98.50 103 SER A C 1
ATOM 828 O O . SER A 1 103 ? 0.543 3.733 -6.762 1.00 98.50 103 SER A O 1
ATOM 830 N N . TYR A 1 104 ? 0.242 5.909 -6.367 1.00 98.62 104 TYR A N 1
ATOM 831 C CA . TYR A 1 104 ? -1.068 5.737 -5.757 1.00 98.62 104 TYR A CA 1
ATOM 832 C C . TYR A 1 104 ? -1.991 6.913 -6.054 1.00 98.62 104 TYR A C 1
ATOM 834 O O . TYR A 1 104 ? -1.556 7.990 -6.454 1.00 98.62 104 TYR A O 1
ATOM 842 N N . ARG A 1 105 ? -3.284 6.687 -5.844 1.00 98.12 105 ARG A N 1
ATOM 843 C CA . ARG A 1 105 ? -4.347 7.686 -5.876 1.00 9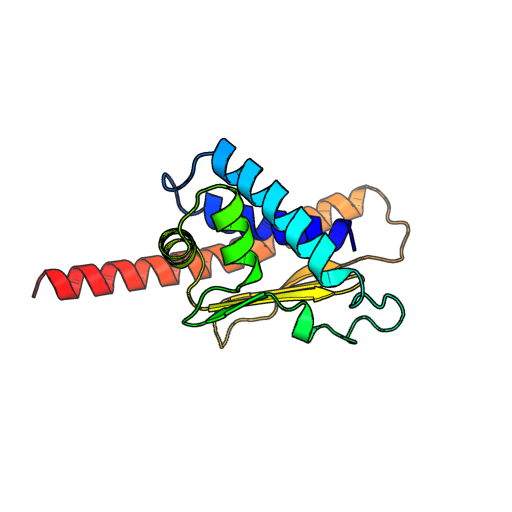8.12 105 ARG A CA 1
ATOM 844 C C . ARG A 1 105 ? -5.314 7.414 -4.733 1.00 98.12 105 ARG A C 1
ATOM 846 O O . ARG A 1 105 ? -5.707 6.264 -4.523 1.00 98.12 105 ARG A O 1
ATOM 853 N N . ILE A 1 106 ? -5.719 8.472 -4.045 1.00 95.88 106 ILE A N 1
ATOM 854 C CA . ILE A 1 106 ? -6.761 8.450 -3.016 1.00 95.88 106 ILE A CA 1
ATOM 855 C C . ILE A 1 106 ? -7.956 9.243 -3.542 1.00 95.88 106 ILE A C 1
ATOM 857 O O . ILE A 1 106 ? -7.765 10.341 -4.057 1.00 95.88 106 ILE A O 1
ATOM 861 N N . GLY A 1 107 ? -9.156 8.672 -3.455 1.00 93.62 107 GLY A N 1
ATOM 862 C CA . GLY A 1 107 ? -10.358 9.215 -4.091 1.00 93.62 107 GLY A CA 1
ATOM 863 C C . GLY A 1 107 ? -10.441 8.908 -5.594 1.00 93.62 107 GLY A C 1
ATOM 864 O O . GLY A 1 107 ? -9.429 8.761 -6.291 1.00 93.62 107 GLY A O 1
ATOM 865 N N . GLU A 1 108 ? -11.656 8.816 -6.133 1.00 87.88 108 GLU A N 1
ATOM 866 C CA . GLU A 1 108 ? -11.896 8.618 -7.572 1.00 87.88 108 GLU A CA 1
ATOM 867 C C . GLU A 1 108 ? -11.343 9.764 -8.432 1.00 87.88 108 GLU A C 1
ATOM 869 O O . GLU A 1 108 ? -10.790 9.510 -9.504 1.00 87.88 108 GLU A O 1
ATOM 874 N N . ASN A 1 109 ? -11.404 10.999 -7.924 1.00 90.50 109 ASN A N 1
ATOM 875 C CA . ASN A 1 109 ? -10.919 12.209 -8.599 1.00 90.50 109 ASN A CA 1
ATOM 876 C C . ASN A 1 109 ? -9.553 12.699 -8.085 1.00 90.50 109 ASN A C 1
ATOM 878 O O . ASN A 1 109 ? -9.145 13.817 -8.397 1.00 90.50 109 ASN A O 1
AT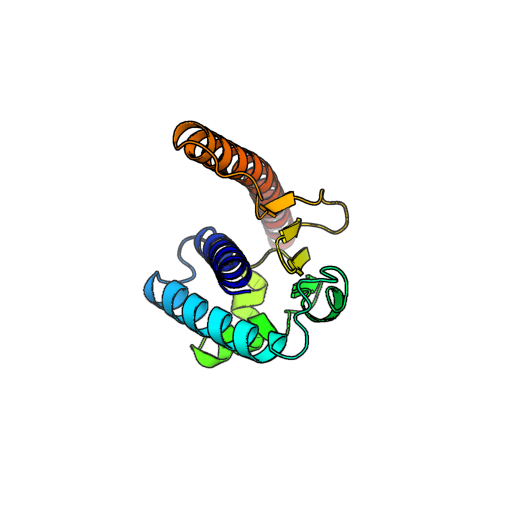OM 882 N N . GLY A 1 110 ? -8.856 11.894 -7.279 1.00 91.31 110 GLY A N 1
ATOM 883 C CA . GLY A 1 110 ? -7.555 12.269 -6.734 1.00 91.31 110 GLY A CA 1
ATOM 884 C C . GLY A 1 110 ? -6.452 12.349 -7.788 1.00 91.31 110 GLY A C 1
ATOM 885 O O . GLY A 1 110 ? -6.480 11.665 -8.816 1.00 91.31 110 GLY A O 1
ATOM 886 N N . SER A 1 111 ? -5.425 13.143 -7.497 1.00 94.62 111 SER A N 1
ATOM 887 C CA . SER A 1 111 ? -4.180 13.142 -8.267 1.00 94.62 111 SER A CA 1
ATOM 888 C C . SER A 1 111 ? -3.408 11.838 -8.057 1.00 94.62 111 SER A C 1
ATOM 890 O O . SER A 1 111 ? -3.470 11.227 -6.990 1.00 94.62 111 SER A O 1
ATOM 892 N N . ILE A 1 112 ? -2.656 11.416 -9.075 1.00 96.00 112 ILE A N 1
ATOM 893 C CA . ILE A 1 112 ? -1.693 10.321 -8.928 1.00 96.00 112 ILE A CA 1
ATOM 894 C C . ILE A 1 112 ? -0.427 10.883 -8.282 1.00 96.00 112 ILE A C 1
ATOM 896 O O . ILE A 1 112 ? 0.134 11.871 -8.757 1.00 96.00 112 ILE A O 1
ATOM 900 N N . CYS A 1 113 ? 0.027 10.241 -7.211 1.00 95.62 113 CYS A N 1
ATOM 901 C CA . CYS A 1 113 ? 1.264 10.568 -6.518 1.00 95.62 113 CYS A CA 1
ATOM 902 C C . CYS A 1 113 ? 2.261 9.418 -6.654 1.00 95.62 113 CYS A C 1
ATOM 904 O O . CYS A 1 113 ? 1.903 8.251 -6.489 1.00 95.62 113 CYS A O 1
ATOM 906 N N . VAL A 1 114 ? 3.520 9.754 -6.929 1.00 97.31 114 VAL A N 1
ATOM 907 C CA . VAL A 1 114 ? 4.619 8.787 -6.989 1.00 97.31 114 VAL A CA 1
ATOM 908 C C . VAL A 1 114 ? 5.198 8.630 -5.586 1.00 97.31 114 VAL A C 1
ATOM 910 O O . VAL A 1 114 ? 5.632 9.595 -4.965 1.00 97.31 114 VAL A O 1
ATOM 913 N N . LEU A 1 115 ? 5.162 7.405 -5.072 1.00 95.62 115 LEU A N 1
ATOM 914 C CA . LEU A 1 115 ? 5.697 7.024 -3.765 1.00 95.62 115 LEU A CA 1
ATOM 915 C C . LEU A 1 115 ? 7.149 6.544 -3.867 1.00 95.62 115 LEU A C 1
ATOM 917 O O . LEU A 1 115 ? 7.953 6.781 -2.973 1.00 95.62 115 LEU A O 1
ATOM 921 N N . TYR A 1 116 ? 7.474 5.829 -4.939 1.00 96.38 116 TYR A N 1
ATOM 922 C CA . TYR A 1 116 ? 8.813 5.332 -5.220 1.00 96.38 116 TYR A CA 1
ATOM 923 C C . TYR A 1 116 ? 9.059 5.427 -6.716 1.00 96.38 116 TYR A C 1
ATOM 925 O O . TYR A 1 116 ? 8.208 5.024 -7.500 1.00 96.38 116 TYR A O 1
ATOM 933 N N . GLU A 1 117 ? 10.246 5.876 -7.093 1.00 95.88 117 GLU A N 1
ATOM 934 C CA . GLU A 1 117 ? 10.739 5.821 -8.460 1.00 95.88 117 GLU A CA 1
ATOM 935 C C . GLU A 1 117 ? 12.218 5.436 -8.407 1.00 95.88 117 GLU A C 1
ATOM 937 O O . GLU A 1 117 ? 12.980 5.956 -7.588 1.00 95.88 117 GLU A O 1
ATOM 942 N N . ARG A 1 118 ? 12.638 4.477 -9.234 1.00 90.31 118 ARG A N 1
ATOM 943 C CA . ARG A 1 118 ? 14.059 4.154 -9.371 1.00 90.31 118 ARG A CA 1
ATOM 944 C C . ARG A 1 118 ? 14.696 5.175 -10.303 1.00 90.31 118 ARG A C 1
ATOM 946 O O . ARG A 1 118 ? 14.526 5.086 -11.516 1.00 90.31 118 ARG A O 1
ATOM 953 N N . THR A 1 119 ? 15.508 6.065 -9.750 1.00 81.19 119 THR A N 1
ATOM 954 C CA . THR A 1 119 ? 16.429 6.877 -10.542 1.00 81.19 119 THR A CA 1
ATOM 955 C C . THR A 1 119 ? 17.581 5.994 -11.041 1.00 81.19 119 THR A C 1
ATOM 957 O O . THR A 1 119 ? 18.123 5.166 -10.308 1.00 81.19 119 THR A O 1
ATOM 960 N N . ASN A 1 120 ? 17.925 6.109 -12.327 1.00 62.19 120 ASN A N 1
ATOM 961 C CA . ASN A 1 120 ? 19.055 5.386 -12.934 1.00 62.19 120 ASN A CA 1
ATOM 962 C C . ASN A 1 120 ? 20.382 6.167 -12.823 1.00 62.19 120 ASN A C 1
ATOM 964 O O . ASN A 1 120 ? 21.395 5.742 -13.374 1.00 62.19 120 ASN A O 1
ATOM 968 N N . GLU A 1 121 ? 20.378 7.301 -12.124 1.00 56.62 121 GLU A N 1
ATOM 969 C CA . GLU A 1 121 ? 21.538 8.162 -11.897 1.00 56.62 121 GLU A CA 1
ATOM 970 C C . GLU A 1 121 ? 22.245 7.739 -10.592 1.00 56.62 121 GLU A C 1
ATOM 972 O O . GLU A 1 121 ? 21.574 7.530 -9.576 1.00 56.62 121 GLU A O 1
ATOM 977 N N . PRO A 1 122 ? 23.585 7.604 -10.560 1.00 45.72 122 PRO A N 1
ATOM 978 C CA . PRO A 1 122 ? 24.314 7.510 -9.302 1.00 45.72 122 PRO A CA 1
ATOM 979 C C . PRO A 1 122 ? 24.259 8.880 -8.610 1.00 45.72 122 PRO A C 1
ATOM 981 O O . PRO A 1 122 ? 25.107 9.735 -8.856 1.00 45.72 122 PRO A O 1
ATOM 984 N N . GLU A 1 123 ? 23.235 9.115 -7.786 1.00 53.72 123 GLU A N 1
ATOM 985 C CA . GLU A 1 123 ? 23.033 10.432 -7.176 1.00 53.72 123 GLU A CA 1
ATOM 986 C C . GLU A 1 123 ? 23.904 10.666 -5.925 1.00 53.72 123 GLU A C 1
ATOM 988 O O . GLU A 1 123 ? 23.957 9.804 -5.037 1.00 53.72 123 GLU A O 1
ATOM 993 N N . PRO A 1 124 ? 24.569 11.834 -5.820 1.00 54.03 124 PRO A N 1
ATOM 994 C CA . PRO A 1 124 ? 25.280 12.260 -4.618 1.00 54.03 124 PRO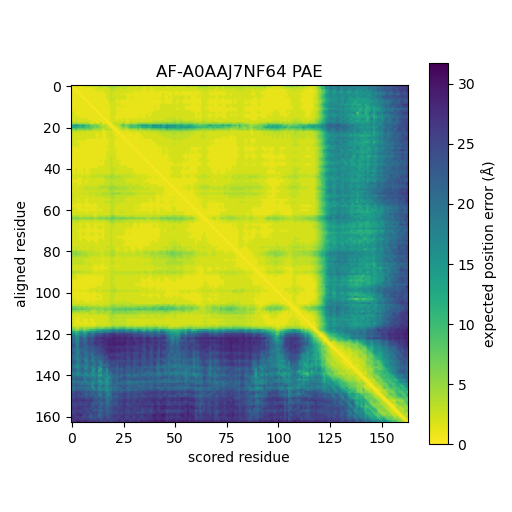 A CA 1
ATOM 995 C C . PRO A 1 124 ? 24.333 12.462 -3.417 1.00 54.03 124 PRO A C 1
ATOM 997 O O . PRO A 1 124 ? 23.189 12.888 -3.563 1.00 54.03 124 PRO A O 1
ATOM 1000 N N . GLU A 1 125 ? 24.832 12.180 -2.207 1.00 55.06 125 GLU A N 1
ATOM 1001 C CA . GLU A 1 125 ? 24.072 12.069 -0.941 1.00 55.06 125 GLU A CA 1
ATOM 1002 C C . GLU A 1 125 ? 23.173 13.280 -0.591 1.00 55.06 125 GLU A C 1
ATOM 1004 O O . GLU A 1 125 ? 22.184 13.133 0.129 1.00 55.06 125 GLU A O 1
ATOM 1009 N N . GLU A 1 126 ? 23.458 14.470 -1.124 1.00 57.16 126 GLU A N 1
ATOM 1010 C CA . GLU A 1 126 ? 22.679 15.695 -0.884 1.00 57.16 126 GLU A CA 1
ATOM 1011 C C . GLU A 1 126 ? 21.307 15.699 -1.587 1.00 57.16 126 GLU A C 1
ATOM 1013 O O . GLU A 1 126 ? 20.345 16.269 -1.064 1.00 57.16 126 GLU A O 1
ATOM 1018 N N . GLN A 1 127 ? 21.172 15.029 -2.737 1.00 53.88 127 GLN A N 1
ATOM 1019 C CA . GLN A 1 127 ? 19.904 14.967 -3.483 1.00 53.88 127 GLN A CA 1
ATOM 1020 C C . GLN A 1 127 ? 18.919 13.958 -2.871 1.00 53.88 127 GLN A C 1
ATOM 1022 O O . GLN A 1 127 ? 17.708 14.190 -2.874 1.00 53.88 127 GLN A O 1
ATOM 1027 N N . GLN A 1 128 ? 19.427 12.907 -2.214 1.00 53.34 128 GLN A N 1
ATOM 1028 C CA . GLN A 1 128 ? 18.600 11.933 -1.489 1.00 53.34 128 GLN A CA 1
ATOM 1029 C C . GLN A 1 128 ? 17.836 12.567 -0.317 1.00 53.34 128 GLN A C 1
ATOM 1031 O O . GLN A 1 128 ? 16.678 12.220 -0.073 1.00 53.34 128 GLN A O 1
ATOM 1036 N N . GLN A 1 129 ? 18.446 13.527 0.388 1.00 56.59 129 GLN A N 1
ATOM 1037 C CA . GLN A 1 129 ? 17.775 14.250 1.475 1.00 56.59 129 GLN A CA 1
ATOM 1038 C C . GLN A 1 129 ? 16.672 15.181 0.953 1.00 56.59 129 GLN A C 1
ATOM 1040 O O . GLN A 1 129 ? 15.618 15.295 1.581 1.00 56.59 129 GLN A O 1
ATOM 1045 N N . GLN A 1 130 ? 16.872 15.806 -0.210 1.00 58.00 130 GLN A N 1
ATOM 1046 C CA . GLN A 1 130 ? 15.862 16.670 -0.830 1.00 58.00 130 GLN A CA 1
ATOM 1047 C C . GLN A 1 130 ? 14.685 15.872 -1.403 1.00 58.00 130 GLN A C 1
ATOM 1049 O O . GLN A 1 130 ? 13.539 16.277 -1.211 1.00 58.00 130 GLN A O 1
ATOM 1054 N N . GLN A 1 131 ? 14.931 14.715 -2.030 1.00 57.28 131 GLN A N 1
ATOM 1055 C CA . GLN A 1 131 ? 13.856 13.826 -2.489 1.00 57.28 131 GLN A CA 1
ATOM 1056 C C . GLN A 1 131 ? 13.046 13.248 -1.326 1.00 57.28 131 GLN A C 1
ATOM 1058 O O . GLN A 1 131 ? 11.818 13.219 -1.407 1.00 57.28 131 GLN A O 1
ATOM 1063 N N . GLN A 1 132 ? 13.693 12.855 -0.220 1.00 58.00 132 GLN A N 1
ATOM 1064 C CA . GLN A 1 132 ? 12.967 12.445 0.988 1.00 58.00 132 GLN A CA 1
ATOM 1065 C C . GLN A 1 132 ? 12.094 13.580 1.533 1.00 58.00 132 GLN A C 1
ATOM 1067 O O . GLN A 1 132 ? 10.936 13.338 1.864 1.00 58.00 132 GLN A O 1
ATOM 1072 N N . GLN A 1 133 ? 12.598 14.818 1.573 1.00 62.78 133 GLN A N 1
ATOM 1073 C CA . GLN A 1 133 ? 11.800 15.971 2.003 1.00 62.78 133 GLN A CA 1
ATOM 1074 C C . GLN A 1 133 ? 10.637 16.279 1.050 1.00 62.78 133 GLN A C 1
ATOM 1076 O O . GLN A 1 133 ? 9.541 16.567 1.526 1.00 62.78 133 GLN A O 1
ATOM 1081 N N . GLN A 1 134 ? 10.827 16.185 -0.270 1.00 61.22 134 GLN A N 1
ATOM 1082 C CA . GLN A 1 134 ? 9.743 16.384 -1.241 1.00 61.22 134 GLN A CA 1
ATOM 1083 C C . GLN A 1 134 ? 8.679 15.288 -1.159 1.00 61.22 134 GLN A C 1
ATOM 1085 O O . GLN A 1 134 ? 7.494 15.613 -1.117 1.00 61.22 134 GLN A O 1
ATOM 1090 N N . GLN A 1 135 ? 9.073 14.014 -1.057 1.00 58.50 135 GLN A N 1
ATOM 1091 C CA . GLN A 1 135 ? 8.124 12.918 -0.834 1.00 58.50 135 GLN A CA 1
ATOM 1092 C C . GLN A 1 135 ? 7.343 13.119 0.466 1.00 58.50 135 GLN A C 1
ATOM 1094 O O . GLN A 1 135 ? 6.134 12.905 0.493 1.00 58.50 135 GLN A O 1
ATOM 1099 N N . GLN A 1 136 ? 8.004 13.586 1.527 1.00 60.88 136 GLN A N 1
ATOM 1100 C CA . GLN A 1 136 ? 7.365 13.848 2.813 1.00 60.88 136 GLN A CA 1
ATOM 1101 C C . GLN A 1 136 ? 6.395 15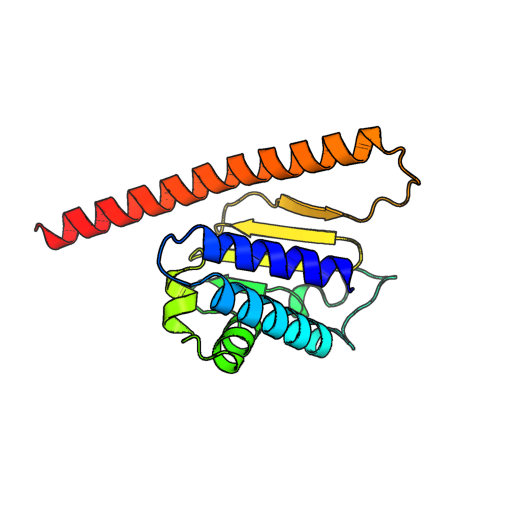.041 2.750 1.00 60.88 136 GLN A C 1
ATOM 1103 O O . GLN A 1 136 ? 5.305 14.961 3.307 1.00 60.88 136 GLN A O 1
ATOM 1108 N N . GLN A 1 137 ? 6.729 16.112 2.024 1.00 62.12 137 GLN A N 1
ATOM 1109 C CA . GLN A 1 137 ? 5.832 17.259 1.811 1.00 62.12 137 GLN A CA 1
ATOM 1110 C C . GLN A 1 137 ? 4.627 16.910 0.932 1.00 62.12 137 GLN A C 1
ATOM 1112 O O . GLN A 1 137 ? 3.499 17.287 1.247 1.00 62.12 137 GLN A O 1
ATOM 1117 N N . GLN A 1 138 ? 4.844 16.171 -0.156 1.00 61.03 138 GLN A N 1
ATOM 1118 C CA . GLN A 1 138 ? 3.771 15.734 -1.047 1.00 61.03 138 GLN A CA 1
ATOM 1119 C C . GLN A 1 138 ? 2.834 14.750 -0.333 1.00 61.03 138 GLN A C 1
ATOM 1121 O O . GLN A 1 138 ? 1.617 14.806 -0.511 1.00 61.03 138 GLN A O 1
ATOM 1126 N N . PHE A 1 139 ? 3.391 13.909 0.540 1.00 59.78 139 PHE A N 1
ATOM 1127 C CA . PHE A 1 139 ? 2.632 13.056 1.441 1.00 59.78 139 PHE A CA 1
ATOM 1128 C C . PHE A 1 139 ? 1.806 13.858 2.463 1.00 59.78 139 PHE A C 1
ATOM 1130 O O . PHE A 1 139 ? 0.612 13.599 2.597 1.00 59.78 139 PHE A O 1
ATOM 1137 N N . GLU A 1 140 ? 2.387 14.855 3.141 1.00 60.88 140 GLU A N 1
ATOM 1138 C CA . GLU A 1 140 ? 1.648 15.699 4.097 1.00 60.88 140 GLU A CA 1
ATOM 1139 C C . GLU A 1 140 ? 0.519 16.492 3.419 1.00 60.88 140 GLU A C 1
ATOM 1141 O O . GLU A 1 140 ? -0.598 16.537 3.930 1.00 60.88 140 GLU A O 1
ATOM 1146 N N . SER A 1 141 ? 0.734 16.988 2.198 1.00 57.91 141 SER A N 1
ATOM 1147 C CA . SER A 1 141 ? -0.333 17.616 1.406 1.00 57.91 141 SER A CA 1
ATOM 1148 C C . SER A 1 141 ? -1.502 16.660 1.103 1.00 57.91 141 SER A C 1
ATOM 1150 O O . SER A 1 141 ? -2.657 17.092 1.055 1.00 57.91 141 SER A O 1
ATOM 1152 N N . CYS A 1 142 ? -1.231 15.367 0.894 1.00 56.94 142 CYS A N 1
ATOM 1153 C CA . CYS A 1 142 ? -2.275 14.357 0.684 1.00 56.94 142 CYS A CA 1
ATOM 1154 C C . CYS A 1 142 ? -2.959 13.952 1.998 1.00 56.94 142 CYS A C 1
ATOM 1156 O O . CYS A 1 142 ? -4.148 13.632 2.016 1.00 56.94 142 CYS A O 1
ATOM 1158 N N . LYS A 1 143 ? -2.223 13.986 3.109 1.00 56.50 143 LYS A N 1
ATOM 1159 C CA . LYS A 1 143 ? -2.730 13.689 4.450 1.00 56.50 143 LYS A CA 1
ATOM 1160 C C . LYS A 1 143 ? -3.704 14.754 4.949 1.00 56.50 143 LYS A C 1
ATOM 1162 O O . LYS A 1 143 ? -4.721 14.388 5.529 1.00 56.50 143 LYS A O 1
ATOM 1167 N N . ASP A 1 144 ? -3.457 16.033 4.674 1.00 58.47 144 ASP A N 1
ATOM 1168 C CA . ASP A 1 144 ? -4.413 17.102 4.999 1.00 58.47 144 ASP A CA 1
ATOM 1169 C C . ASP A 1 144 ? -5.748 16.895 4.272 1.00 58.47 144 ASP A C 1
ATOM 1171 O O . ASP A 1 144 ? -6.815 17.059 4.862 1.00 58.47 144 ASP A O 1
ATOM 1175 N N . SER A 1 145 ? -5.695 16.434 3.019 1.00 57.00 145 SER A N 1
ATOM 1176 C CA . SER A 1 145 ? -6.892 16.096 2.237 1.00 57.00 145 SER A CA 1
ATOM 1177 C C . SER A 1 145 ? -7.647 14.894 2.828 1.00 57.00 145 SER A C 1
ATOM 1179 O O . SER A 1 145 ? -8.865 14.947 2.980 1.00 57.00 145 SER A O 1
ATOM 1181 N N . LEU A 1 146 ? -6.928 13.848 3.254 1.00 57.81 146 LEU A N 1
ATOM 1182 C CA . LEU A 1 146 ? -7.498 12.692 3.963 1.00 57.81 146 LEU A CA 1
ATOM 1183 C C . LEU A 1 146 ? -8.139 13.072 5.308 1.00 57.81 146 LEU A C 1
ATOM 1185 O O . LEU A 1 146 ? -9.217 12.586 5.646 1.00 57.81 146 LEU A O 1
ATOM 1189 N N . LEU A 1 147 ? -7.481 13.926 6.095 1.00 59.59 147 LEU A N 1
ATOM 1190 C CA . LEU A 1 147 ? -7.985 14.376 7.396 1.00 59.59 147 LEU A CA 1
ATOM 1191 C C . LEU A 1 147 ? -9.230 15.259 7.248 1.00 59.59 147 LEU A C 1
ATOM 1193 O O . LEU A 1 147 ? -10.149 15.144 8.059 1.00 59.59 147 LEU A O 1
ATOM 1197 N N . LEU A 1 148 ? -9.288 16.094 6.207 1.00 55.56 148 LEU A N 1
ATOM 1198 C CA . LEU A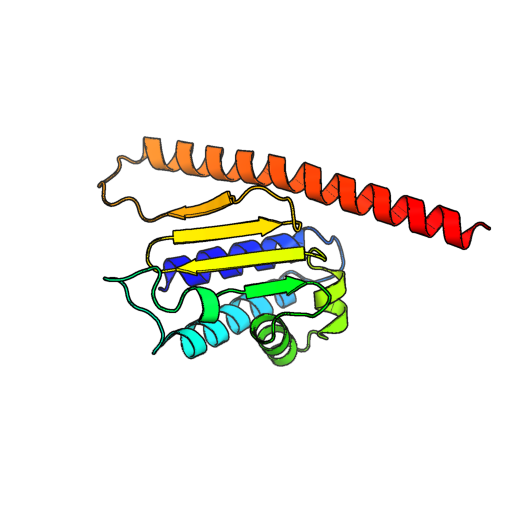 1 148 ? -10.461 16.906 5.871 1.00 55.56 148 LEU A CA 1
ATOM 1199 C C . LEU A 1 148 ? -11.661 16.042 5.460 1.00 55.56 148 LEU A C 1
ATOM 1201 O O . LEU A 1 148 ? -12.765 16.283 5.947 1.00 55.56 148 LEU A O 1
ATOM 1205 N N . GLU A 1 149 ? -11.459 15.006 4.639 1.00 54.34 149 GLU A N 1
ATOM 1206 C CA . GLU A 1 149 ? -12.530 14.060 4.287 1.00 54.34 149 GLU A CA 1
ATOM 1207 C C . GLU A 1 149 ? -13.033 13.283 5.515 1.00 54.34 149 GLU A C 1
ATOM 1209 O O . GLU A 1 149 ? -14.242 13.158 5.723 1.00 54.34 149 GLU A O 1
ATOM 1214 N N . HIS A 1 150 ? -12.126 12.823 6.386 1.00 52.19 150 HIS A N 1
ATOM 1215 C CA . HIS A 1 150 ? -12.496 12.140 7.630 1.00 52.19 150 HIS A CA 1
ATOM 1216 C C . HIS A 1 150 ? -13.235 13.057 8.620 1.00 52.19 150 HIS A C 1
ATOM 1218 O O . HIS A 1 150 ? -14.203 12.624 9.251 1.00 52.19 150 HIS A O 1
ATOM 1224 N N . SER A 1 151 ? -12.819 14.322 8.743 1.00 46.34 151 SER A N 1
ATOM 1225 C CA . SER A 1 151 ? -13.499 15.338 9.557 1.00 46.34 151 SER A CA 1
ATOM 1226 C C . SER A 1 151 ? -14.926 15.578 9.056 1.00 46.34 151 SER A C 1
ATOM 1228 O O . SER A 1 151 ? -15.868 15.453 9.841 1.00 46.34 151 SER A O 1
ATOM 1230 N N . GLN A 1 152 ? -15.106 15.808 7.754 1.00 46.69 152 GLN A N 1
ATOM 1231 C CA . GLN A 1 152 ? -16.425 16.040 7.157 1.00 46.69 152 GLN A CA 1
ATOM 1232 C C . GLN A 1 152 ? -17.347 14.819 7.275 1.00 46.69 152 GLN A C 1
ATOM 1234 O O . GLN A 1 152 ? -18.539 14.966 7.547 1.00 46.69 152 GLN A O 1
ATOM 1239 N N . PHE A 1 153 ? -16.803 13.607 7.141 1.00 46.09 153 PHE A N 1
ATOM 1240 C CA . PHE A 1 153 ? -17.564 12.369 7.322 1.00 46.09 153 PHE A CA 1
ATOM 1241 C C . PHE A 1 153 ? -18.004 12.165 8.783 1.00 46.09 153 PHE A C 1
ATOM 1243 O O . PHE A 1 153 ? -19.140 11.767 9.047 1.00 46.09 153 PHE A O 1
ATOM 1250 N N . SER A 1 154 ? -17.136 12.488 9.749 1.00 45.12 154 SER A N 1
ATOM 1251 C CA . SER A 1 154 ? -17.459 12.394 11.179 1.00 45.12 154 SER A CA 1
ATOM 1252 C C . SER A 1 154 ? -18.536 13.398 11.621 1.00 45.12 154 SER A C 1
ATOM 1254 O O . SER A 1 154 ? -19.430 13.034 12.389 1.00 45.12 154 SER A O 1
ATOM 1256 N N . GLU A 1 155 ? -18.523 14.621 11.080 1.00 47.00 155 GLU A N 1
ATOM 1257 C CA . GLU A 1 155 ? -19.550 15.639 11.340 1.00 47.00 155 GLU A CA 1
ATOM 1258 C C . GLU A 1 155 ? -20.906 15.268 10.722 1.00 47.00 155 GLU A C 1
ATOM 1260 O O . GLU A 1 155 ? -21.947 15.454 11.356 1.00 47.00 155 GLU A O 1
ATOM 1265 N N . GLN A 1 156 ? -20.912 14.672 9.524 1.00 43.12 156 GLN A N 1
ATOM 1266 C CA . GLN A 1 156 ? -22.140 14.195 8.877 1.00 43.12 156 GLN A CA 1
ATOM 1267 C C . GLN A 1 156 ? -22.801 13.042 9.646 1.00 43.12 156 GLN A C 1
ATOM 1269 O O . GLN A 1 156 ? -24.027 13.015 9.771 1.00 43.12 156 GLN A O 1
ATOM 1274 N N . ILE A 1 157 ? -22.015 12.124 10.220 1.00 46.69 157 ILE A N 1
ATOM 1275 C CA . ILE A 1 157 ? -22.548 11.065 11.092 1.00 46.69 157 ILE A CA 1
ATOM 1276 C C . ILE A 1 157 ? -23.083 11.655 12.404 1.00 46.69 157 ILE A C 1
ATOM 1278 O O . ILE A 1 157 ? -24.180 11.292 12.829 1.00 46.69 157 ILE A O 1
ATOM 1282 N N . ALA A 1 158 ? -22.367 12.592 13.033 1.00 42.03 158 ALA A N 1
ATOM 1283 C CA . ALA A 1 158 ? -22.823 13.234 14.269 1.00 42.03 158 ALA A CA 1
ATOM 1284 C C . ALA A 1 158 ? -24.139 14.020 14.083 1.00 42.03 158 ALA A C 1
ATOM 1286 O O . ALA A 1 158 ? -25.004 13.992 14.964 1.00 42.03 158 ALA A O 1
ATOM 1287 N N . ALA A 1 159 ? -24.325 14.660 12.922 1.00 46.69 159 ALA A N 1
ATOM 1288 C CA . ALA A 1 159 ? -25.563 15.350 12.557 1.00 46.69 159 ALA A CA 1
ATOM 1289 C C . ALA A 1 159 ? -26.743 14.384 12.326 1.00 46.69 159 ALA A C 1
ATOM 1291 O O . ALA A 1 159 ? -27.874 14.691 12.704 1.00 46.69 159 ALA A O 1
ATOM 1292 N N . PHE A 1 160 ? -26.483 13.201 11.760 1.00 39.59 160 PHE A N 1
ATOM 1293 C CA . PHE A 1 160 ? -27.508 12.182 11.507 1.00 39.59 160 PHE A CA 1
ATOM 1294 C C . PHE A 1 160 ? -27.964 11.452 12.780 1.00 39.59 160 PHE A C 1
ATOM 1296 O O . PHE A 1 160 ? -29.127 11.091 12.893 1.00 39.59 160 PHE A O 1
ATOM 1303 N N . VAL A 1 161 ? -27.071 11.253 13.756 1.00 44.84 161 VAL A N 1
ATOM 1304 C CA . VAL A 1 161 ? -27.388 10.585 15.038 1.00 44.84 161 VAL A CA 1
ATOM 1305 C C . VAL A 1 161 ? -28.063 11.536 16.043 1.00 44.84 161 VAL A C 1
ATOM 1307 O O . VAL A 1 161 ? -28.658 11.085 17.019 1.00 44.84 161 VAL A O 1
ATOM 1310 N N . SER A 1 162 ? -27.997 12.849 15.799 1.00 42.75 162 SER A N 1
ATOM 1311 C CA . SER A 1 162 ? -28.614 13.889 16.639 1.00 42.75 162 SER A CA 1
ATOM 1312 C C . SER A 1 162 ? -29.975 14.388 16.118 1.00 42.75 162 SER A C 1
ATOM 1314 O O . SER A 1 162 ? -30.490 15.376 16.643 1.00 42.75 162 SER A O 1
ATOM 1316 N N . SER A 1 163 ? -30.539 13.730 15.095 1.00 43.50 163 SER A N 1
ATOM 1317 C CA . SER A 1 163 ? -31.863 14.002 14.501 1.00 43.50 163 SER A CA 1
ATOM 1318 C C . SER A 1 163 ? -32.813 12.830 14.735 1.00 43.50 163 SER A C 1
ATOM 1320 O O . SER A 1 163 ? -34.021 13.090 14.928 1.00 43.50 163 SER A O 1
#

Mean predicted aligned error: 9.91 Å

Radius of gyration: 16.87 Å; Cα contacts (8 Å, |Δi|>4): 179; chains: 1; bounding box: 57×32×39 Å

Foldseek 3Di:
DLVLLLLVLVVLLVLLVVVPPLDDPVLSVQLSVLLSVLLCVQCVVQADQVCFPRCQVVSKAWAAVAHGPSSCRSCVVSPHHRVSSCVRHQNTKIWTRTRQWIWIAGDPPGDIDTRGGDDPDPDDPVVVVVVVVVSVVVVVVVVVVVVVVVVVVVVVVVVVVVD

Secondary structure (DSSP, 8-state):
-HHHHHHHHHHHHHHHHHSTTTS-HHHHHHHHHHHHHHHHHHHTTS--TTSTTTTHHHH-EEEESS--HHHHHHHHTTT--HHHHHHHS-SEEEEEEETTEEEEEESTTPPPEEEEE---S---HHHHHHHHHHHHHHHHHHHHHHHHHHHHHHHHHHHHHT-

Solvent-accessible surface area (backbone atoms only — not comparable to full-atom values): 9108 Å² total; per-residue (Å²): 102,70,66,39,46,50,54,52,35,50,50,55,41,47,51,44,60,70,40,74,91,74,69,53,71,69,56,45,52,48,32,37,55,36,36,41,52,53,51,55,62,72,37,62,92,51,67,40,74,95,40,33,74,52,50,30,82,77,49,39,44,48,27,63,96,46,73,28,68,65,60,36,50,18,29,50,80,65,74,39,54,54,70,57,52,51,74,49,46,68,68,32,33,41,34,42,58,30,52,60,34,21,35,35,29,54,48,95,87,41,67,80,45,76,80,42,69,66,75,93,65,94,73,60,76,72,56,57,58,51,51,52,51,49,52,51,50,57,47,51,61,51,46,55,54,52,52,51,53,52,50,55,52,53,52,54,51,55,56,62,79,74,107

Nearest PDB structures (foldseek):
  3e9v-assembly1_A  TM=9.552E-01  e=5.956E-16  Homo sapiens
  3djn-assembly1_B  TM=9.464E-01  e=8.143E-16  Mus musculus
  2d5r-assembly1_B  TM=9.459E-01  e=1.462E-13  Homo sapiens
  5td6-assembly1_A  TM=8.950E-01  e=3.950E-08  Caenorhabditis elegans
  5td6-assembly1_B  TM=7.594E-01  e=5.339E-09  Caenorhabditis elegans